Protein AF-A0A969BBN3-F1 (afdb_monomer_lite)

Foldseek 3Di:
DDDPDDDDDPDDDDDDDDPDPDDDFDWPDKDWDQPQLQQGTWIWTAGNVNPDIDTGDDDRDPPPDDAWDQDPVRKIKGWDKDFCSDPLAEAFAPPQTQRHNDIDTQKIWTDPVPPDIWMKGKHFYHFHAPVVVRDTPDTPDMDIDTPDDPPPPPDD

Radius of gyration: 21.96 Å; chains: 1; bounding box: 51×47×58 Å

Structure (mmCIF, N/CA/C/O backbone):
data_AF-A0A969BBN3-F1
#
_entry.id   AF-A0A969BBN3-F1
#
loop_
_atom_site.group_PDB
_atom_site.id
_atom_site.type_symbol
_atom_site.label_atom_id
_atom_site.label_alt_id
_atom_site.label_comp_id
_atom_site.label_asym_id
_atom_site.label_entity_id
_atom_site.label_seq_id
_atom_site.pdbx_PDB_ins_code
_atom_site.Cartn_x
_atom_site.Cartn_y
_atom_site.Cartn_z
_atom_site.occupancy
_atom_site.B_iso_or_equiv
_atom_site.auth_seq_id
_atom_site.auth_comp_id
_atom_site.auth_asym_id
_atom_site.auth_atom_id
_atom_site.pdbx_PDB_model_num
ATOM 1 N N . ASP A 1 1 ? 26.401 17.433 -29.269 1.00 36.25 1 ASP A N 1
ATOM 2 C CA . ASP A 1 1 ? 25.158 17.437 -28.474 1.00 36.25 1 ASP A CA 1
ATOM 3 C C . ASP A 1 1 ? 24.028 16.727 -29.198 1.00 36.25 1 ASP A C 1
ATOM 5 O O . ASP A 1 1 ? 23.471 17.259 -30.146 1.00 36.25 1 ASP A O 1
ATOM 9 N N . GLN A 1 2 ? 23.734 15.488 -28.800 1.00 32.12 2 GLN A N 1
ATOM 10 C CA . GLN A 1 2 ? 22.583 14.722 -29.286 1.00 32.12 2 GLN A CA 1
ATOM 11 C C . GLN A 1 2 ? 21.611 14.584 -28.113 1.00 32.12 2 GLN A C 1
ATOM 13 O O . GLN A 1 2 ? 21.860 13.842 -27.161 1.00 32.12 2 GLN A O 1
ATOM 18 N N . ALA A 1 3 ? 20.544 15.380 -28.143 1.00 32.41 3 ALA A N 1
ATOM 19 C CA . ALA A 1 3 ? 19.496 15.359 -27.137 1.00 32.41 3 ALA A CA 1
ATOM 20 C C . ALA A 1 3 ? 18.697 14.051 -27.254 1.00 32.41 3 ALA A C 1
ATOM 22 O O . ALA A 1 3 ? 17.957 13.835 -28.211 1.00 32.41 3 ALA A O 1
ATOM 23 N N . ASN A 1 4 ? 18.853 13.170 -26.268 1.00 30.45 4 ASN A N 1
ATOM 24 C CA . ASN A 1 4 ? 18.088 11.934 -26.145 1.00 30.45 4 ASN A CA 1
ATOM 25 C C . ASN A 1 4 ? 16.650 12.260 -25.695 1.00 30.45 4 ASN A C 1
ATOM 27 O O . ASN A 1 4 ? 16.380 12.385 -24.497 1.00 30.45 4 ASN A O 1
ATOM 31 N N . SER A 1 5 ? 15.721 12.441 -26.642 1.00 35.25 5 SER A N 1
ATOM 32 C CA . SER A 1 5 ? 14.300 12.600 -26.321 1.00 35.25 5 SER A CA 1
ATOM 33 C C . SER A 1 5 ? 13.687 11.232 -26.013 1.00 35.25 5 SER A C 1
ATOM 35 O O . SER A 1 5 ? 13.368 10.448 -26.907 1.00 35.25 5 SER A O 1
ATOM 37 N N . THR A 1 6 ? 13.498 10.935 -24.732 1.00 32.56 6 THR A N 1
ATOM 38 C CA . THR A 1 6 ? 12.719 9.771 -24.302 1.00 32.56 6 THR A CA 1
ATOM 39 C C . THR A 1 6 ? 11.232 10.099 -24.419 1.00 32.56 6 THR A C 1
ATOM 41 O O . THR A 1 6 ? 10.630 10.692 -23.524 1.00 32.56 6 THR A O 1
ATOM 44 N N . ALA A 1 7 ? 10.622 9.736 -25.548 1.00 34.25 7 ALA A N 1
ATOM 45 C CA . ALA A 1 7 ? 9.173 9.784 -25.700 1.00 34.25 7 ALA A CA 1
ATOM 46 C C . ALA A 1 7 ? 8.541 8.761 -24.741 1.00 34.25 7 ALA A C 1
ATOM 48 O O . ALA A 1 7 ? 8.747 7.552 -24.861 1.00 34.25 7 ALA A O 1
ATOM 49 N N . ARG A 1 8 ? 7.807 9.248 -23.736 1.00 40.03 8 ARG A N 1
ATOM 50 C CA . ARG A 1 8 ? 7.036 8.398 -22.821 1.00 40.03 8 ARG A CA 1
ATOM 51 C C . ARG A 1 8 ? 5.833 7.825 -23.571 1.00 40.03 8 ARG A C 1
ATOM 53 O O . ARG A 1 8 ? 5.146 8.554 -24.277 1.00 40.03 8 ARG A O 1
ATOM 60 N N . CYS A 1 9 ? 5.582 6.529 -23.389 1.00 41.72 9 CYS A N 1
ATOM 61 C CA . CYS A 1 9 ? 4.427 5.820 -23.937 1.00 41.72 9 CYS A CA 1
ATOM 62 C C . CYS A 1 9 ? 3.119 6.538 -23.555 1.00 41.72 9 CYS A C 1
ATOM 64 O O . CYS A 1 9 ? 2.823 6.697 -22.372 1.00 41.72 9 CYS A O 1
ATOM 66 N N . THR A 1 10 ? 2.336 6.958 -24.549 1.00 48.69 10 THR A N 1
ATOM 67 C CA . THR A 1 10 ? 1.048 7.665 -24.400 1.00 48.69 10 THR A CA 1
ATOM 68 C C . THR A 1 10 ? -0.143 6.706 -24.244 1.00 48.69 10 THR A C 1
ATOM 70 O O . THR A 1 10 ? -1.275 7.083 -24.532 1.00 48.69 10 THR A O 1
ATOM 73 N N . GLY A 1 11 ? 0.126 5.463 -23.813 1.00 40.50 11 GLY A N 1
ATOM 74 C CA . GLY A 1 11 ? -0.740 4.281 -23.879 1.00 40.50 11 GLY A CA 1
ATOM 75 C C . GLY A 1 11 ? -2.247 4.545 -23.838 1.00 40.50 11 GLY A C 1
ATOM 76 O O . GLY A 1 11 ? -2.797 4.963 -22.823 1.00 40.50 11 GLY A O 1
ATOM 77 N N . THR A 1 12 ? -2.922 4.235 -24.944 1.00 41.66 12 THR A N 1
ATOM 78 C CA . THR A 1 12 ? -4.382 4.173 -25.023 1.00 41.66 12 THR A CA 1
ATOM 79 C C . THR A 1 12 ? -4.846 2.897 -24.316 1.00 41.66 12 THR A C 1
ATOM 81 O O . THR A 1 12 ? -4.466 1.793 -24.703 1.00 41.66 12 THR A O 1
ATOM 84 N N . ALA A 1 13 ? -5.635 3.034 -23.250 1.00 38.72 13 ALA A N 1
ATOM 85 C CA . ALA A 1 13 ? -6.243 1.898 -22.564 1.00 38.72 13 ALA A CA 1
ATOM 86 C C . ALA A 1 13 ? -7.271 1.219 -23.487 1.00 38.72 13 ALA A C 1
ATOM 88 O O . ALA A 1 13 ? -8.148 1.899 -24.018 1.00 38.72 13 ALA A O 1
ATOM 89 N N . LEU A 1 14 ? -7.195 -0.105 -23.660 1.00 47.97 14 LEU A N 1
ATOM 90 C CA . LEU A 1 14 ? -8.261 -0.874 -24.309 1.00 47.97 14 LEU A CA 1
ATOM 91 C C . LEU A 1 14 ? -9.092 -1.632 -23.275 1.00 47.97 14 LEU A C 1
ATOM 93 O O . LEU A 1 14 ? -8.581 -2.141 -22.277 1.00 47.97 14 LEU A O 1
ATOM 97 N N . GLN A 1 15 ? -10.400 -1.619 -23.524 1.00 40.97 15 GLN A N 1
ATOM 98 C CA . GLN A 1 15 ? -11.456 -2.106 -22.651 1.00 40.97 15 GLN A CA 1
ATOM 99 C C . GLN A 1 15 ? -11.568 -3.633 -22.629 1.00 40.97 15 GLN A C 1
ATOM 101 O O . GLN A 1 15 ? -11.223 -4.290 -23.601 1.00 40.97 15 GLN A O 1
ATOM 106 N N . ASN A 1 16 ? -12.113 -4.106 -21.500 1.00 35.59 16 ASN A N 1
ATOM 107 C CA . ASN A 1 16 ? -12.843 -5.344 -21.213 1.00 35.59 16 ASN A CA 1
ATOM 108 C C . ASN A 1 16 ? -12.407 -6.656 -21.890 1.00 35.59 16 ASN A C 1
ATOM 110 O O . ASN A 1 16 ? -12.292 -6.776 -23.100 1.00 35.59 16 ASN A O 1
ATOM 114 N N . PHE A 1 17 ? -12.265 -7.666 -21.027 1.00 37.53 17 PHE A N 1
ATOM 115 C CA . PHE A 1 17 ? -12.075 -9.087 -21.317 1.00 37.53 17 PHE A CA 1
ATOM 116 C C . PHE A 1 17 ? -12.608 -9.535 -22.689 1.00 37.53 17 PHE A C 1
ATOM 118 O O . PHE A 1 17 ? -13.810 -9.492 -22.939 1.00 37.53 17 PHE A O 1
ATOM 125 N N . VAL A 1 18 ? -11.710 -10.075 -23.511 1.00 35.75 18 VAL A N 1
ATOM 126 C CA . VAL A 1 18 ? -12.042 -11.072 -24.528 1.00 35.75 18 VAL A CA 1
ATOM 127 C C . VAL A 1 18 ? -11.088 -12.232 -24.281 1.00 35.75 18 VAL A C 1
ATOM 129 O O . VAL A 1 18 ? -9.874 -12.078 -24.428 1.00 35.75 18 VAL A O 1
ATOM 132 N N . GLU A 1 19 ? -11.616 -13.377 -23.849 1.00 36.38 19 GLU A N 1
ATOM 133 C CA . GLU A 1 19 ? -10.875 -14.631 -23.950 1.00 36.38 19 GLU A CA 1
ATOM 134 C C . GLU A 1 19 ? -10.687 -14.918 -25.441 1.00 36.38 19 GLU A C 1
ATOM 136 O O . GLU A 1 19 ? -11.591 -15.395 -26.119 1.00 36.38 19 GLU A O 1
ATOM 141 N N . ALA A 1 20 ? -9.524 -14.566 -25.981 1.00 37.31 20 ALA A N 1
ATOM 142 C CA . ALA A 1 20 ? -9.124 -15.030 -27.294 1.00 37.31 20 ALA A CA 1
ATOM 143 C C . ALA A 1 20 ? -8.366 -16.345 -27.094 1.00 37.31 20 ALA A C 1
ATOM 145 O O . ALA A 1 20 ? -7.171 -16.349 -26.796 1.00 37.31 20 ALA A O 1
ATOM 146 N N . SER A 1 21 ? -9.064 -17.473 -27.257 1.00 39.19 21 SER A N 1
ATOM 147 C CA . SER A 1 21 ? -8.400 -18.713 -27.661 1.00 39.19 21 SER A CA 1
ATOM 148 C C . SER A 1 21 ? -7.541 -18.393 -28.884 1.00 39.19 21 SER A C 1
ATOM 150 O O . SER A 1 21 ? -8.033 -17.749 -29.811 1.00 39.19 21 SER A O 1
ATOM 152 N N . ALA A 1 22 ? -6.267 -18.780 -28.850 1.00 41.91 22 ALA A N 1
ATOM 153 C CA . ALA A 1 22 ? -5.236 -18.346 -29.785 1.00 41.91 22 ALA A CA 1
ATOM 154 C C . ALA A 1 22 ? -5.612 -18.589 -31.260 1.00 41.91 22 ALA A C 1
ATOM 156 O O . ALA A 1 22 ? -5.316 -19.634 -31.833 1.00 41.91 22 ALA A O 1
ATOM 157 N N . ALA A 1 23 ? -6.220 -17.589 -31.895 1.00 37.47 23 ALA A N 1
ATOM 158 C CA . ALA A 1 23 ? -6.296 -17.489 -33.341 1.00 37.47 23 ALA A CA 1
ATOM 159 C C . ALA A 1 23 ? -4.987 -16.850 -33.815 1.00 37.47 23 ALA A C 1
ATOM 161 O O . ALA A 1 23 ? -4.792 -15.648 -33.656 1.00 37.47 23 ALA A O 1
ATOM 162 N N . THR A 1 24 ? -4.070 -17.696 -34.294 1.00 42.66 24 THR A N 1
ATOM 163 C CA . THR A 1 24 ? -2.892 -17.403 -35.140 1.00 42.66 24 THR A CA 1
ATOM 164 C C . THR A 1 24 ? -2.534 -15.923 -35.326 1.00 42.66 24 THR A C 1
ATOM 166 O O . THR A 1 24 ? -2.634 -15.364 -36.415 1.00 42.66 24 THR A O 1
ATOM 169 N N . LEU A 1 25 ? -2.037 -15.297 -34.265 1.00 47.75 25 LEU A N 1
ATOM 170 C CA . LEU A 1 25 ? -1.194 -14.113 -34.342 1.00 47.75 25 LEU A CA 1
ATOM 171 C C . LEU A 1 25 ? 0.144 -14.550 -33.763 1.00 47.75 25 LEU A C 1
ATOM 173 O O . LEU A 1 25 ? 0.223 -14.948 -32.605 1.00 47.75 25 LEU A O 1
ATOM 177 N N . ALA A 1 26 ? 1.184 -14.581 -34.591 1.00 52.84 26 ALA A N 1
ATOM 178 C CA . ALA A 1 26 ? 2.518 -14.931 -34.128 1.00 52.84 26 ALA A CA 1
ATOM 179 C C . ALA A 1 26 ? 2.941 -13.902 -33.067 1.00 52.84 26 ALA A C 1
ATOM 181 O O . ALA A 1 26 ? 3.123 -12.731 -33.377 1.00 52.84 26 ALA A O 1
ATOM 182 N N . TYR A 1 27 ? 3.049 -14.304 -31.804 1.00 56.22 27 TYR A N 1
ATOM 183 C CA . TYR A 1 27 ? 3.594 -13.456 -30.746 1.00 56.22 27 TYR A CA 1
ATOM 184 C C . TYR A 1 27 ? 5.078 -13.775 -30.618 1.00 56.22 27 TYR A C 1
ATOM 186 O O . TYR A 1 27 ? 5.449 -14.933 -30.430 1.00 56.22 27 TYR A O 1
ATOM 194 N N . LYS A 1 28 ? 5.941 -12.764 -30.749 1.00 58.22 28 LYS A N 1
ATOM 195 C CA . LYS A 1 28 ? 7.393 -12.988 -30.735 1.00 58.22 28 LYS A CA 1
ATOM 196 C C . LYS A 1 28 ? 7.922 -13.225 -29.319 1.00 58.22 28 LYS A C 1
ATOM 198 O O . LYS A 1 28 ? 8.877 -13.976 -29.146 1.00 58.22 28 LYS A O 1
ATOM 203 N N . MET A 1 29 ? 7.328 -12.585 -28.307 1.00 59.31 29 MET A N 1
ATOM 204 C CA . MET A 1 29 ? 7.700 -12.734 -26.895 1.00 59.31 29 MET A CA 1
ATOM 205 C C . MET A 1 29 ? 6.493 -12.493 -25.984 1.00 59.31 29 MET A C 1
ATOM 207 O O . MET A 1 29 ? 5.756 -11.536 -26.204 1.00 59.31 29 MET A O 1
ATOM 211 N N . ALA A 1 30 ? 6.343 -13.304 -24.933 1.00 71.06 30 ALA A N 1
ATOM 212 C CA . ALA A 1 30 ? 5.420 -13.069 -23.823 1.00 71.06 30 ALA A CA 1
ATOM 213 C C . ALA A 1 30 ? 6.194 -13.097 -22.495 1.00 71.06 30 ALA A C 1
ATOM 215 O O . ALA A 1 30 ? 7.081 -13.934 -22.312 1.00 71.06 30 ALA A O 1
ATOM 216 N N . ARG A 1 31 ? 5.900 -12.169 -21.579 1.00 72.56 31 ARG A N 1
ATOM 217 C CA . ARG A 1 31 ? 6.526 -12.098 -20.248 1.00 72.56 31 ARG A CA 1
ATOM 218 C C . ARG A 1 31 ? 5.473 -11.850 -19.173 1.00 72.56 31 ARG A C 1
ATOM 220 O O . ARG A 1 31 ? 4.541 -11.084 -19.391 1.00 72.56 31 ARG A O 1
ATOM 227 N N . GLY A 1 32 ? 5.662 -12.475 -18.013 1.00 80.00 32 GLY A N 1
ATOM 228 C CA . GLY A 1 32 ? 4.894 -12.201 -16.801 1.00 80.00 32 GLY A CA 1
ATOM 229 C C . GLY A 1 32 ? 5.763 -11.485 -15.771 1.00 80.00 32 GLY A C 1
ATOM 230 O O . GLY A 1 32 ? 6.822 -12.005 -15.421 1.00 80.00 32 GLY A O 1
ATOM 231 N N . MET A 1 33 ? 5.353 -10.305 -15.309 1.00 79.81 33 MET A N 1
ATOM 232 C CA . MET A 1 33 ? 6.007 -9.538 -14.234 1.00 79.81 33 MET A CA 1
ATOM 233 C C . MET A 1 33 ? 4.960 -8.696 -13.506 1.00 79.81 33 MET A C 1
ATOM 235 O O . MET A 1 33 ? 3.956 -8.352 -14.099 1.00 79.81 33 MET A O 1
ATOM 239 N N . ASP A 1 34 ? 5.185 -8.343 -12.245 1.00 81.06 34 ASP A N 1
ATOM 240 C CA . ASP A 1 34 ? 4.310 -7.430 -11.494 1.00 81.06 34 ASP A CA 1
ATOM 241 C C . ASP A 1 34 ? 4.731 -5.973 -11.782 1.00 81.06 34 ASP A C 1
ATOM 243 O O . ASP A 1 34 ? 5.694 -5.465 -11.198 1.00 81.06 34 ASP A O 1
ATOM 247 N N . PHE A 1 35 ? 4.084 -5.317 -12.753 1.00 79.94 35 PHE A N 1
ATOM 248 C CA . PHE A 1 35 ? 4.462 -3.963 -13.188 1.00 79.94 35 PHE A CA 1
ATOM 249 C C . PHE A 1 35 ? 3.824 -2.876 -12.332 1.00 79.94 35 PHE A C 1
ATOM 251 O O . PHE A 1 35 ? 4.348 -1.760 -12.264 1.00 79.94 35 PHE A O 1
ATOM 258 N N . ASN A 1 36 ? 2.689 -3.173 -11.704 1.00 79.81 36 ASN A N 1
ATOM 259 C CA . ASN A 1 36 ? 1.961 -2.233 -10.862 1.00 79.81 36 ASN A CA 1
ATOM 260 C C . ASN A 1 36 ? 2.228 -2.447 -9.358 1.00 79.81 36 ASN A C 1
ATOM 262 O O . ASN A 1 36 ? 1.676 -1.703 -8.548 1.00 79.81 36 ASN A O 1
ATOM 266 N N . ALA A 1 37 ? 3.103 -3.383 -8.985 1.00 79.50 37 ALA A N 1
ATOM 267 C CA . ALA A 1 37 ? 3.449 -3.759 -7.614 1.00 79.50 37 ALA A CA 1
ATOM 268 C C . ALA A 1 37 ? 2.230 -4.177 -6.763 1.00 79.50 37 ALA A C 1
ATOM 270 O O . ALA A 1 37 ? 2.160 -3.864 -5.567 1.00 79.50 37 ALA A O 1
ATOM 271 N N . ASP A 1 38 ? 1.247 -4.835 -7.380 1.00 80.56 38 ASP A N 1
ATOM 272 C CA . ASP A 1 38 ? 0.017 -5.301 -6.737 1.00 80.56 38 ASP A CA 1
ATOM 273 C C . ASP A 1 38 ? 0.078 -6.773 -6.285 1.00 80.56 38 ASP A C 1
ATOM 275 O O . ASP A 1 38 ? -0.911 -7.309 -5.765 1.00 80.56 38 ASP A O 1
ATOM 279 N N . GLY A 1 39 ? 1.257 -7.392 -6.384 1.00 82.31 39 GLY A N 1
ATOM 280 C CA . GLY A 1 39 ? 1.517 -8.755 -5.932 1.00 82.31 39 GLY A CA 1
ATOM 281 C C . GLY A 1 39 ? 0.935 -9.839 -6.812 1.00 82.31 39 GLY A C 1
ATOM 282 O O . GLY A 1 39 ? 1.037 -11.012 -6.454 1.00 82.31 39 GLY A O 1
ATOM 283 N N . GLU A 1 40 ? 0.357 -9.472 -7.948 1.00 83.25 40 GLU A N 1
ATOM 284 C CA . GLU A 1 40 ? -0.114 -10.397 -8.954 1.00 83.25 40 GLU A CA 1
ATOM 285 C C . GLU A 1 40 ? 0.697 -10.193 -10.248 1.00 83.25 40 GLU A C 1
ATOM 287 O O . GLU A 1 40 ? 1.066 -9.074 -10.596 1.00 83.25 40 GLU A O 1
ATOM 292 N N . PRO A 1 41 ? 1.041 -11.270 -10.974 1.00 82.44 41 PRO A N 1
ATOM 293 C CA . PRO A 1 41 ? 1.765 -11.130 -12.227 1.00 82.44 41 PRO A CA 1
ATOM 294 C C . PRO A 1 41 ? 0.865 -10.497 -13.294 1.00 82.44 41 PRO A C 1
ATOM 296 O O . PRO A 1 41 ? -0.220 -11.005 -13.595 1.00 82.44 41 PRO A O 1
ATOM 299 N N . ASP A 1 42 ? 1.361 -9.427 -13.903 1.00 84.44 42 ASP A N 1
ATOM 300 C CA . ASP A 1 42 ? 0.812 -8.805 -15.099 1.00 84.44 42 ASP A CA 1
ATOM 301 C C . ASP A 1 42 ? 1.443 -9.424 -16.355 1.00 84.44 42 ASP A C 1
ATOM 303 O O . ASP A 1 42 ? 2.551 -9.968 -16.329 1.00 84.44 42 ASP A O 1
ATOM 307 N N . GLY A 1 43 ? 0.741 -9.326 -17.483 1.00 82.00 43 GLY A N 1
ATOM 308 C CA . GLY A 1 43 ? 1.183 -9.889 -18.757 1.00 82.00 43 GLY A CA 1
ATOM 309 C C . GLY A 1 43 ? 1.691 -8.828 -19.724 1.00 82.00 43 GLY A C 1
ATOM 310 O O . GLY A 1 43 ? 1.079 -7.772 -19.880 1.00 82.00 43 GLY A O 1
ATOM 311 N N . THR A 1 44 ? 2.766 -9.131 -20.448 1.00 81.62 44 THR A N 1
ATOM 312 C CA . THR A 1 44 ? 3.147 -8.389 -21.655 1.00 81.62 44 THR A CA 1
ATOM 313 C C . THR A 1 44 ? 3.380 -9.326 -22.811 1.00 81.62 44 THR A C 1
ATOM 315 O O . THR A 1 44 ? 3.802 -10.470 -22.632 1.00 81.62 44 THR A O 1
ATOM 318 N N . TYR A 1 45 ? 3.138 -8.819 -24.011 1.00 78.56 45 TYR A N 1
ATOM 319 C CA . TYR A 1 45 ? 3.576 -9.490 -25.219 1.00 78.56 45 TYR A CA 1
ATOM 320 C C . TYR A 1 45 ? 3.918 -8.493 -26.316 1.00 78.56 45 TYR A C 1
ATOM 322 O O . TYR A 1 45 ? 3.512 -7.326 -26.276 1.00 78.56 45 TYR A O 1
ATOM 330 N N . THR A 1 46 ? 4.649 -8.974 -27.315 1.00 77.75 46 THR A N 1
ATOM 331 C CA . THR A 1 46 ? 4.903 -8.242 -28.553 1.00 77.75 46 THR A CA 1
ATOM 332 C C . THR A 1 46 ? 4.168 -8.852 -29.737 1.00 77.75 46 THR A C 1
ATOM 334 O O . THR A 1 46 ? 3.882 -10.050 -29.760 1.00 77.75 46 THR A O 1
ATOM 337 N N . ASP A 1 47 ? 3.842 -8.018 -30.724 1.00 73.62 47 ASP A N 1
ATOM 338 C CA . ASP A 1 47 ? 3.392 -8.503 -32.032 1.00 73.62 47 ASP A CA 1
ATOM 339 C C . ASP A 1 47 ? 4.466 -9.359 -32.739 1.00 73.62 47 ASP A C 1
ATOM 341 O O . ASP A 1 47 ? 5.604 -9.487 -32.278 1.00 73.62 47 ASP A O 1
ATOM 345 N N . ALA A 1 48 ? 4.104 -9.954 -33.878 1.00 71.88 48 ALA A N 1
ATOM 346 C CA . ALA A 1 48 ? 4.990 -10.820 -34.661 1.00 71.88 48 ALA A CA 1
ATOM 347 C C . ALA A 1 48 ? 6.293 -10.123 -35.075 1.00 71.88 48 ALA A C 1
ATOM 349 O O . ALA A 1 48 ? 7.360 -10.739 -35.107 1.00 71.88 48 ALA A O 1
ATOM 350 N N . ALA A 1 49 ? 6.209 -8.823 -35.365 1.00 74.56 49 ALA A N 1
ATOM 351 C CA . ALA A 1 49 ? 7.349 -8.007 -35.754 1.00 74.56 49 ALA A CA 1
ATOM 352 C C . ALA A 1 49 ? 8.266 -7.675 -34.560 1.00 74.56 49 ALA A C 1
ATOM 354 O O . ALA A 1 49 ? 9.452 -7.398 -34.742 1.00 74.56 49 ALA A O 1
ATOM 355 N N . GLY A 1 50 ? 7.757 -7.753 -33.327 1.00 66.88 50 GLY A N 1
ATOM 356 C CA . GLY A 1 50 ? 8.465 -7.337 -32.120 1.00 66.88 50 GLY A CA 1
ATOM 357 C C . GLY A 1 50 ? 8.499 -5.820 -31.926 1.00 66.88 50 GLY A C 1
ATOM 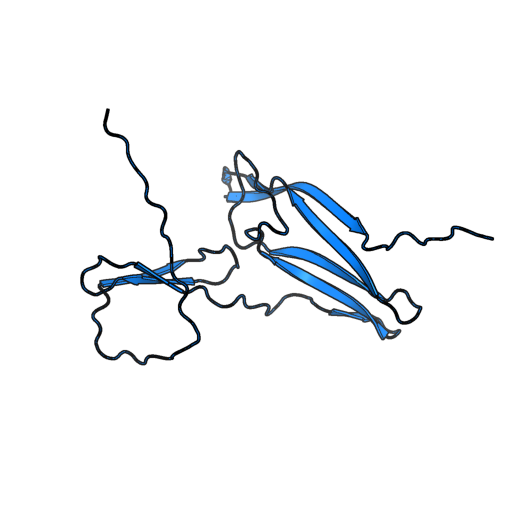358 O O . GLY A 1 50 ? 9.322 -5.340 -31.150 1.00 66.88 50 GLY A O 1
ATOM 359 N N . LEU A 1 51 ? 7.658 -5.073 -32.647 1.00 72.50 51 LEU A N 1
ATOM 360 C CA . LEU A 1 51 ? 7.694 -3.609 -32.700 1.00 72.50 51 LEU A CA 1
ATOM 361 C C . LEU A 1 51 ? 6.694 -2.973 -31.731 1.00 72.50 51 LEU A C 1
ATOM 363 O O . LEU A 1 51 ? 6.971 -1.913 -31.172 1.00 72.50 51 LEU A O 1
ATOM 367 N N . THR A 1 52 ? 5.564 -3.638 -31.480 1.00 73.69 52 THR A N 1
ATOM 368 C CA . THR A 1 52 ? 4.535 -3.141 -30.559 1.00 73.69 52 THR A CA 1
ATOM 369 C C . THR A 1 52 ? 4.527 -3.945 -29.271 1.00 73.69 52 THR A C 1
ATOM 371 O O . THR A 1 52 ? 4.238 -5.141 -29.294 1.00 73.69 52 THR A O 1
ATOM 374 N N . TRP A 1 53 ? 4.769 -3.283 -28.138 1.00 72.75 53 TRP A N 1
ATOM 375 C CA . TRP A 1 53 ? 4.562 -3.862 -26.810 1.00 72.75 53 TRP A CA 1
ATOM 376 C C . TRP A 1 53 ? 3.131 -3.622 -26.342 1.00 72.75 53 TRP A C 1
ATOM 378 O O . TRP A 1 53 ? 2.650 -2.489 -26.353 1.00 72.75 53 TRP A O 1
ATOM 388 N N . ARG A 1 54 ? 2.466 -4.681 -25.884 1.00 76.81 54 ARG A N 1
ATOM 389 C CA . ARG A 1 54 ? 1.160 -4.605 -25.227 1.00 76.81 54 ARG A CA 1
ATOM 390 C C . ARG A 1 54 ? 1.282 -5.081 -23.784 1.00 76.81 54 ARG A C 1
ATOM 392 O O . ARG A 1 54 ? 2.019 -6.025 -23.505 1.00 76.81 54 ARG A O 1
ATOM 399 N N . TYR A 1 55 ? 0.561 -4.412 -22.887 1.00 73.44 55 TYR A N 1
ATOM 400 C CA . TYR A 1 55 ? 0.571 -4.657 -21.444 1.00 73.44 55 TYR A CA 1
ATOM 401 C C . TYR A 1 55 ? -0.843 -4.955 -20.957 1.00 73.44 55 TYR A C 1
ATOM 403 O O . TYR A 1 55 ? -1.803 -4.333 -21.412 1.00 73.44 55 TYR A O 1
ATOM 411 N N . TYR A 1 56 ? -0.948 -5.874 -20.004 1.00 75.25 56 TYR A N 1
ATOM 412 C CA . TYR A 1 56 ? -2.194 -6.311 -19.395 1.00 75.25 56 TYR A CA 1
ATOM 413 C C . TYR A 1 56 ? -2.020 -6.326 -17.891 1.00 75.25 56 TYR A C 1
ATOM 415 O O . TYR A 1 56 ? -1.372 -7.221 -17.350 1.00 75.25 56 TYR A O 1
ATOM 423 N N . PHE A 1 57 ? -2.624 -5.341 -17.229 1.00 77.69 57 PHE A N 1
ATOM 424 C CA . PHE A 1 57 ? -2.703 -5.351 -15.780 1.00 77.69 57 PHE A CA 1
ATOM 425 C C . PHE A 1 57 ? -3.746 -6.364 -15.344 1.00 77.69 57 PHE A C 1
ATOM 427 O O . PHE A 1 57 ? -4.916 -6.277 -15.742 1.00 77.69 57 PHE A O 1
ATOM 434 N N . LYS A 1 58 ? -3.342 -7.317 -14.511 1.00 76.38 58 LYS A N 1
ATOM 435 C CA . LYS A 1 58 ? -4.317 -8.181 -13.864 1.00 76.38 58 LYS A CA 1
ATOM 436 C C . LYS A 1 58 ? -5.156 -7.315 -12.929 1.00 76.38 58 LYS A C 1
ATOM 438 O O . LYS A 1 58 ? -4.669 -6.405 -12.263 1.00 76.38 58 LYS A 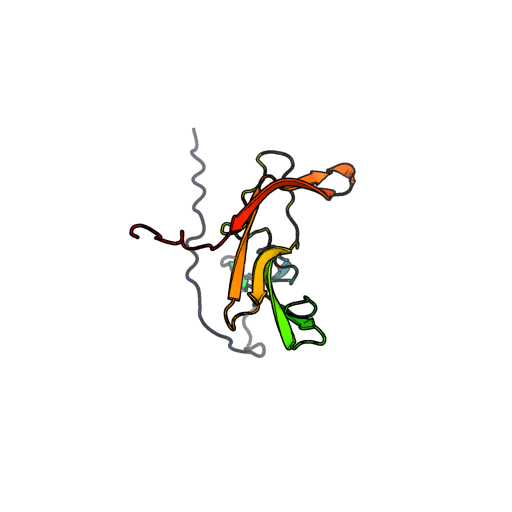O 1
ATOM 443 N N . LYS A 1 59 ? -6.466 -7.564 -12.884 1.00 72.56 59 LYS A N 1
ATOM 444 C CA . LYS A 1 59 ? -7.320 -6.870 -11.919 1.00 72.56 59 LYS A CA 1
ATOM 445 C C . LYS A 1 59 ? -6.871 -7.273 -10.517 1.00 72.56 59 LYS A C 1
ATOM 447 O O . LYS A 1 59 ? -6.951 -8.459 -10.191 1.00 72.56 59 LYS A O 1
ATOM 452 N N . ALA A 1 60 ? -6.483 -6.281 -9.714 1.00 68.50 60 ALA A N 1
ATOM 453 C CA . ALA A 1 60 ? -6.053 -6.469 -8.336 1.00 68.50 60 ALA A CA 1
ATOM 454 C C . ALA A 1 60 ? -6.981 -7.444 -7.604 1.00 68.50 60 ALA A C 1
ATOM 456 O O . ALA A 1 60 ? -8.176 -7.191 -7.383 1.00 68.50 60 ALA A O 1
ATOM 457 N N . ASN A 1 61 ? -6.418 -8.595 -7.261 1.00 66.62 61 ASN A N 1
ATOM 458 C CA . ASN A 1 61 ? -7.133 -9.658 -6.602 1.00 66.62 61 ASN A CA 1
ATOM 459 C C . ASN A 1 61 ? -7.003 -9.464 -5.093 1.00 66.62 61 ASN A C 1
ATOM 461 O O . ASN A 1 61 ? -5.945 -9.590 -4.488 1.00 66.62 61 ASN A O 1
ATOM 465 N N . ASN A 1 62 ? -8.124 -9.138 -4.471 1.00 67.00 62 ASN A N 1
ATOM 466 C CA . ASN A 1 62 ? -8.184 -8.837 -3.050 1.00 67.00 62 ASN A CA 1
ATOM 467 C C . ASN A 1 62 ? -8.398 -10.072 -2.160 1.00 67.00 62 ASN A C 1
ATOM 469 O O . ASN A 1 62 ? -8.732 -9.913 -0.981 1.00 67.00 62 ASN A O 1
ATOM 473 N N . ARG A 1 63 ? -8.252 -11.281 -2.720 1.00 66.62 63 ARG A N 1
ATOM 474 C CA . ARG A 1 63 ? -8.366 -12.548 -1.988 1.00 66.62 63 ARG A CA 1
ATOM 475 C C . ARG A 1 63 ? -7.304 -12.600 -0.877 1.00 66.62 63 ARG A C 1
ATOM 477 O O . ARG A 1 63 ? -6.210 -12.067 -1.025 1.00 66.62 63 ARG A O 1
ATOM 484 N N . ASN A 1 64 ? -7.659 -13.209 0.254 1.00 82.06 64 ASN A N 1
ATOM 485 C CA . ASN A 1 64 ? -6.782 -13.438 1.415 1.00 82.06 64 ASN A CA 1
ATOM 486 C C . ASN A 1 64 ? -6.343 -12.187 2.209 1.00 82.06 64 ASN A C 1
ATOM 488 O O . ASN A 1 64 ? -5.312 -12.204 2.875 1.00 82.06 64 ASN A O 1
ATOM 492 N N . ARG A 1 65 ? -7.130 -11.101 2.189 1.00 87.56 65 ARG A N 1
ATOM 493 C CA . ARG A 1 65 ? -6.929 -9.923 3.059 1.00 87.56 65 ARG A CA 1
ATOM 494 C C . ARG A 1 65 ? -8.099 -9.769 4.020 1.00 87.56 65 ARG A C 1
ATOM 496 O O . ARG A 1 65 ? -9.250 -9.806 3.586 1.00 87.56 65 ARG A O 1
ATOM 503 N N . LEU A 1 66 ? -7.814 -9.529 5.299 1.00 93.12 66 LEU A N 1
ATOM 504 C CA . LEU A 1 66 ? -8.843 -9.269 6.305 1.00 93.12 66 LEU A CA 1
ATOM 505 C C . LEU A 1 66 ? -9.545 -7.938 6.016 1.00 93.12 66 LEU A C 1
ATOM 507 O O . LEU A 1 66 ? -8.952 -6.881 6.166 1.00 93.12 66 LEU A O 1
ATOM 511 N N . ARG A 1 67 ? -10.810 -7.978 5.601 1.00 93.25 67 ARG A N 1
ATOM 512 C CA . ARG A 1 67 ? -11.561 -6.772 5.196 1.00 93.25 67 ARG A CA 1
ATOM 513 C C . ARG A 1 67 ? -12.622 -6.340 6.180 1.00 93.25 67 ARG A C 1
ATOM 515 O O . ARG A 1 67 ? -13.038 -5.186 6.151 1.00 93.25 67 ARG A O 1
ATOM 522 N N . LYS A 1 68 ? -13.090 -7.271 6.998 1.00 93.44 68 LYS A N 1
ATOM 523 C CA . LYS A 1 68 ? -14.181 -7.051 7.926 1.00 93.44 68 LYS A CA 1
ATOM 524 C C . LYS A 1 68 ? -13.939 -7.880 9.170 1.00 93.44 68 LYS A C 1
ATOM 526 O O . LYS A 1 68 ? -13.662 -9.070 9.075 1.00 93.44 68 LYS A O 1
ATOM 531 N N . ILE A 1 69 ? -14.075 -7.229 10.310 1.00 94.06 69 ILE A N 1
ATOM 532 C CA . ILE A 1 69 ? -14.163 -7.855 11.619 1.00 94.06 69 ILE A CA 1
ATOM 533 C C . ILE A 1 69 ? -15.554 -7.520 12.146 1.00 94.06 69 ILE A C 1
ATOM 535 O O . ILE A 1 69 ? -16.030 -6.393 11.982 1.00 94.06 69 ILE A O 1
ATOM 539 N N . THR A 1 70 ? -16.228 -8.503 12.727 1.00 93.19 70 THR A N 1
ATOM 540 C CA . THR A 1 70 ? -17.477 -8.304 13.461 1.00 93.19 70 THR A CA 1
ATOM 541 C C . THR A 1 70 ? -17.292 -8.917 14.834 1.00 93.19 70 THR A C 1
ATOM 543 O O . THR A 1 70 ? -16.875 -10.069 14.929 1.00 93.19 70 THR A O 1
ATOM 546 N N . ASP A 1 71 ? -17.498 -8.115 15.873 1.00 91.31 71 ASP A N 1
ATOM 547 C CA . ASP A 1 71 ? -17.386 -8.580 17.252 1.00 91.31 71 ASP A CA 1
ATOM 548 C C . ASP A 1 71 ? -18.675 -9.282 17.714 1.00 91.31 71 ASP A C 1
ATOM 550 O O . ASP A 1 71 ? -19.670 -9.348 16.987 1.00 91.31 71 ASP A O 1
ATOM 554 N N . GLY A 1 72 ? -18.665 -9.807 18.942 1.00 92.44 72 GLY A N 1
ATOM 555 C CA . GLY A 1 72 ? -19.823 -10.485 19.534 1.00 92.44 72 GLY A CA 1
ATOM 556 C C . GLY A 1 72 ? -21.032 -9.579 19.804 1.00 92.44 72 GLY A C 1
ATOM 557 O O . GLY A 1 72 ? -22.088 -10.087 20.161 1.00 92.44 72 GLY A O 1
ATOM 558 N N . LEU A 1 73 ? -20.895 -8.259 19.630 1.00 90.19 73 LEU A N 1
ATOM 559 C CA . LEU A 1 73 ? -21.959 -7.266 19.805 1.00 90.19 73 LEU A CA 1
ATOM 560 C C . LEU A 1 73 ? -22.475 -6.724 18.459 1.00 90.19 73 LEU A C 1
ATOM 562 O O . LEU A 1 73 ? -23.325 -5.838 18.432 1.00 90.19 73 LEU A O 1
ATOM 566 N N . GLY A 1 74 ? -21.971 -7.242 17.334 1.00 87.69 74 GLY A N 1
ATOM 567 C CA . GLY A 1 74 ? -22.372 -6.830 15.991 1.00 87.69 74 GLY A CA 1
ATOM 568 C C . GLY A 1 74 ? -21.689 -5.559 15.477 1.00 87.69 74 GLY A C 1
ATOM 569 O O . GLY A 1 74 ? -21.992 -5.120 14.362 1.00 87.69 74 GLY A O 1
ATOM 570 N N . ASN A 1 75 ? -20.738 -4.977 16.218 1.00 89.19 75 ASN A N 1
ATOM 571 C CA . ASN A 1 75 ? -19.970 -3.836 15.723 1.00 89.19 75 ASN A CA 1
ATOM 572 C C . ASN A 1 75 ? -19.042 -4.276 14.595 1.00 89.19 75 ASN A C 1
ATOM 574 O O . ASN A 1 75 ? -18.396 -5.323 14.660 1.00 89.19 75 ASN A O 1
ATOM 578 N N . GLN A 1 76 ? -18.935 -3.440 13.563 1.00 91.12 76 GLN A N 1
ATOM 579 C CA . GLN A 1 76 ? -18.120 -3.737 12.392 1.00 91.12 76 GLN A CA 1
ATOM 580 C C . GLN A 1 76 ? -16.877 -2.853 12.339 1.00 91.12 76 GLN A C 1
ATOM 582 O O . GLN A 1 76 ? -16.954 -1.635 12.506 1.00 91.12 76 GLN A O 1
ATOM 587 N N . THR A 1 77 ? -15.739 -3.480 12.046 1.00 93.31 77 THR A N 1
ATOM 588 C CA . THR A 1 77 ? -14.518 -2.806 11.596 1.00 93.31 77 THR A CA 1
ATOM 589 C C . THR A 1 77 ? -14.246 -3.223 10.157 1.00 93.31 77 THR A C 1
ATOM 591 O O . THR A 1 77 ? -14.065 -4.409 9.890 1.00 93.31 77 THR A O 1
ATOM 594 N N . LEU A 1 78 ? -14.222 -2.271 9.228 1.00 93.62 78 LEU A N 1
ATOM 595 C CA . LEU A 1 78 ? -13.921 -2.487 7.817 1.00 93.62 78 LEU A CA 1
ATOM 596 C C . LEU A 1 78 ? -12.531 -1.942 7.491 1.00 93.62 78 LEU A C 1
ATOM 598 O O . LEU A 1 78 ? -12.190 -0.830 7.886 1.00 93.62 78 LEU A O 1
ATOM 602 N N . ILE A 1 79 ? -11.736 -2.707 6.747 1.00 94.50 79 ILE A N 1
ATOM 603 C CA . ILE A 1 79 ? -10.349 -2.366 6.417 1.00 94.50 79 ILE A CA 1
ATOM 604 C C . ILE A 1 79 ? -10.177 -2.359 4.898 1.00 94.50 79 ILE A C 1
ATOM 606 O O . ILE A 1 79 ? -10.446 -3.351 4.214 1.00 94.50 79 ILE A O 1
ATOM 610 N N . THR A 1 80 ? -9.689 -1.238 4.369 1.00 93.94 80 THR A N 1
ATOM 611 C CA . THR A 1 80 ? -9.406 -1.058 2.942 1.00 93.94 80 THR A CA 1
ATOM 612 C C . THR A 1 80 ? -7.905 -0.982 2.718 1.00 93.94 80 THR A C 1
ATOM 614 O O . THR A 1 80 ? -7.227 -0.139 3.307 1.00 93.94 80 THR A O 1
ATOM 617 N N . TYR A 1 81 ? -7.389 -1.792 1.797 1.00 92.88 81 TYR A N 1
ATOM 618 C CA . TYR A 1 81 ? -5.974 -1.817 1.421 1.00 92.88 81 TYR A CA 1
ATOM 619 C C . TYR A 1 81 ? -5.752 -1.250 0.023 1.00 92.88 81 TYR A C 1
ATOM 621 O O . TYR A 1 81 ? -6.618 -1.375 -0.844 1.00 92.88 81 TYR A O 1
ATOM 629 N N . LYS A 1 82 ? -4.557 -0.702 -0.202 1.00 91.12 82 LYS A N 1
ATOM 630 C CA . LYS A 1 82 ? -4.048 -0.315 -1.523 1.00 91.12 82 LYS A CA 1
ATOM 631 C C . LYS A 1 82 ? -2.589 -0.763 -1.675 1.00 91.12 82 LYS A C 1
ATOM 633 O O . LYS A 1 82 ? -1.888 -0.819 -0.659 1.00 91.12 82 LYS A O 1
ATOM 638 N N . PRO A 1 83 ? -2.128 -1.082 -2.896 1.00 90.44 83 PRO A N 1
ATOM 639 C CA . PRO A 1 83 ? -0.719 -1.375 -3.129 1.00 90.44 83 PRO A CA 1
ATOM 640 C C . PRO A 1 83 ? 0.132 -0.132 -2.843 1.00 90.44 83 PRO A C 1
ATOM 642 O O . PRO A 1 83 ? -0.327 1.001 -3.008 1.00 90.44 83 PRO A O 1
ATOM 645 N N . ILE A 1 84 ? 1.376 -0.334 -2.410 1.00 90.31 84 ILE A N 1
ATOM 646 C CA . ILE A 1 84 ? 2.319 0.742 -2.078 1.00 90.31 84 ILE A CA 1
ATOM 647 C C . ILE A 1 84 ? 2.675 1.599 -3.300 1.00 90.31 84 ILE A C 1
ATOM 649 O O . ILE A 1 84 ? 3.054 2.752 -3.154 1.00 90.31 84 ILE A O 1
ATOM 653 N N . SER A 1 85 ? 2.506 1.076 -4.512 1.00 88.88 85 SER A N 1
ATOM 654 C CA . SER A 1 85 ? 2.638 1.831 -5.762 1.00 88.88 85 SER A CA 1
ATOM 655 C C . SER A 1 85 ? 1.558 2.897 -5.962 1.00 88.88 85 SER A C 1
ATOM 657 O O . SER A 1 85 ? 1.736 3.802 -6.779 1.00 88.88 85 SER A O 1
ATOM 659 N N . ALA A 1 86 ? 0.433 2.828 -5.240 1.00 90.44 86 ALA A N 1
ATOM 660 C CA . ALA A 1 86 ? -0.648 3.786 -5.397 1.00 90.44 86 ALA A CA 1
ATOM 661 C C . ALA A 1 86 ? -0.272 5.147 -4.785 1.00 90.44 86 ALA A C 1
ATOM 663 O O . ALA A 1 86 ? -0.260 5.325 -3.565 1.00 90.44 86 ALA A O 1
ATOM 664 N N . ALA A 1 87 ? -0.094 6.156 -5.643 1.00 91.81 87 ALA A N 1
ATOM 665 C CA . ALA A 1 87 ? 0.262 7.521 -5.237 1.00 91.81 87 ALA A CA 1
ATOM 666 C C . ALA A 1 87 ? -0.731 8.157 -4.241 1.00 91.81 87 ALA A C 1
ATOM 668 O O . ALA A 1 87 ? -0.365 9.032 -3.465 1.00 91.81 87 ALA A O 1
ATOM 669 N N . THR A 1 88 ? -1.987 7.687 -4.215 1.00 91.94 88 THR A N 1
ATOM 670 C CA . THR A 1 88 ? -3.004 8.151 -3.250 1.00 91.94 88 THR A CA 1
ATOM 671 C C . THR A 1 88 ? -2.718 7.766 -1.795 1.00 91.94 88 THR A C 1
ATOM 673 O O . THR A 1 88 ? -3.348 8.322 -0.902 1.00 91.94 88 THR A O 1
ATOM 676 N N . VAL A 1 89 ? -1.824 6.802 -1.543 1.00 92.75 89 VAL A N 1
ATOM 677 C CA . VAL A 1 89 ? -1.497 6.331 -0.183 1.00 92.75 89 VAL A CA 1
ATOM 678 C C . VAL A 1 89 ? -0.018 6.404 0.141 1.00 92.75 89 VAL A C 1
ATOM 680 O O . VAL A 1 89 ? 0.322 6.373 1.319 1.00 92.75 89 VAL A O 1
ATOM 683 N N . HIS A 1 90 ? 0.864 6.490 -0.855 1.00 93.62 90 HIS A N 1
ATOM 684 C CA . HIS A 1 90 ? 2.302 6.445 -0.628 1.00 93.62 90 HIS A CA 1
ATOM 685 C C . HIS A 1 90 ? 3.066 7.482 -1.440 1.00 93.62 90 HIS A C 1
ATOM 687 O O . HIS A 1 90 ? 2.881 7.621 -2.647 1.00 93.62 90 HIS A O 1
ATOM 693 N N . THR A 1 91 ? 3.988 8.164 -0.764 1.00 95.69 91 THR A N 1
ATOM 694 C CA . THR A 1 91 ? 5.051 8.948 -1.398 1.00 95.69 91 THR A CA 1
ATOM 695 C C . THR A 1 91 ? 6.384 8.195 -1.266 1.00 95.69 91 THR A C 1
ATOM 697 O O . THR A 1 91 ? 6.856 7.995 -0.140 1.00 95.69 91 THR A O 1
ATOM 700 N N . PRO A 1 92 ? 7.025 7.773 -2.373 1.00 92.50 92 PRO A N 1
ATOM 701 C CA . PRO A 1 92 ? 8.282 7.024 -2.333 1.00 92.50 92 PRO A CA 1
ATOM 702 C C . PRO A 1 92 ? 9.447 7.765 -1.668 1.00 92.50 92 PRO A C 1
ATOM 704 O O . PRO A 1 92 ? 9.497 8.992 -1.645 1.00 92.50 92 PRO A O 1
ATOM 707 N N . ALA A 1 93 ? 10.418 7.006 -1.150 1.00 92.94 93 ALA A N 1
ATOM 708 C CA . ALA A 1 93 ? 11.708 7.570 -0.754 1.00 92.94 93 ALA A CA 1
ATOM 709 C C . ALA A 1 93 ? 12.500 8.029 -1.991 1.00 92.94 93 ALA A C 1
ATOM 711 O O . ALA A 1 93 ? 12.335 7.484 -3.084 1.00 92.94 93 ALA A O 1
ATOM 712 N N . THR A 1 94 ? 13.397 8.998 -1.809 1.00 93.31 94 THR A N 1
ATOM 713 C CA . THR A 1 94 ? 14.296 9.478 -2.869 1.00 93.31 94 THR A CA 1
ATOM 714 C C . THR A 1 94 ? 15.445 8.502 -3.116 1.00 93.31 94 THR A C 1
ATOM 716 O O . THR A 1 94 ? 15.734 8.149 -4.257 1.00 93.31 94 THR A O 1
ATOM 719 N N . THR A 1 95 ? 16.071 8.011 -2.046 1.00 91.75 95 THR A N 1
ATOM 720 C CA . THR A 1 95 ? 17.158 7.029 -2.087 1.00 91.75 95 THR A CA 1
ATOM 721 C C . THR A 1 95 ? 16.719 5.717 -1.455 1.00 91.75 95 THR A C 1
ATOM 723 O O . THR A 1 95 ? 15.827 5.686 -0.610 1.00 91.75 95 THR A O 1
ATOM 726 N N . ASN A 1 96 ? 17.329 4.609 -1.895 1.00 90.94 96 ASN A N 1
ATOM 727 C CA . ASN A 1 96 ? 17.031 3.265 -1.389 1.00 90.94 96 ASN A CA 1
ATOM 728 C C . ASN A 1 96 ? 15.519 2.975 -1.327 1.00 90.94 96 ASN A C 1
ATOM 730 O O . ASN A 1 96 ? 15.056 2.361 -0.375 1.00 90.94 96 ASN A O 1
ATOM 734 N N . LYS A 1 97 ? 14.734 3.424 -2.314 1.00 92.25 97 LYS A N 1
ATOM 735 C CA . LYS A 1 97 ? 13.283 3.201 -2.308 1.00 92.25 97 LYS A CA 1
ATOM 736 C C . LYS A 1 97 ? 12.955 1.710 -2.295 1.00 92.25 97 LYS A C 1
ATOM 738 O O . LYS A 1 97 ? 13.571 0.934 -3.028 1.00 92.25 97 LYS A O 1
ATOM 743 N N . PHE A 1 98 ? 11.986 1.328 -1.472 1.00 91.31 98 PHE A N 1
ATOM 744 C CA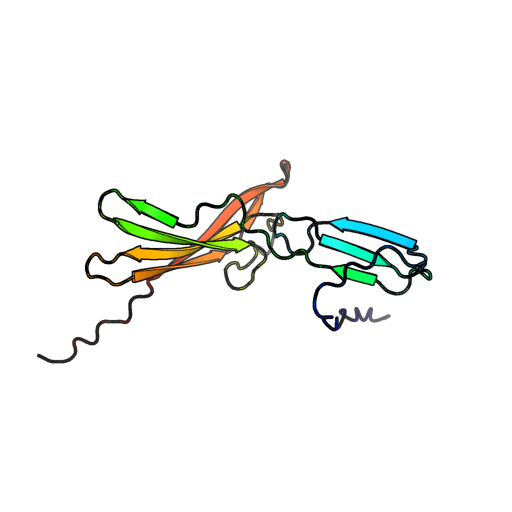 . PHE A 1 98 ? 11.380 0.007 -1.548 1.00 91.31 98 PHE A CA 1
ATOM 745 C C . PHE A 1 98 ? 10.428 -0.054 -2.744 1.00 91.31 98 PHE A C 1
ATOM 747 O O . PHE A 1 98 ? 9.589 0.828 -2.922 1.00 91.31 98 PHE A O 1
ATOM 754 N N . VAL A 1 99 ? 10.589 -1.090 -3.564 1.00 86.88 99 VAL A N 1
ATOM 755 C CA . VAL A 1 99 ? 9.689 -1.443 -4.663 1.00 86.88 99 VAL A CA 1
ATOM 756 C C . VAL A 1 99 ? 9.394 -2.922 -4.495 1.00 86.88 99 VAL A C 1
ATOM 758 O O . VAL A 1 99 ? 10.322 -3.723 -4.416 1.00 86.88 99 VAL A O 1
ATOM 761 N N . GLY A 1 100 ? 8.120 -3.268 -4.390 1.00 85.69 100 GLY A N 1
ATOM 762 C CA . GLY A 1 100 ? 7.697 -4.642 -4.194 1.00 85.69 100 GLY A CA 1
ATOM 763 C C . GLY A 1 100 ? 6.203 -4.738 -3.900 1.00 85.69 100 GLY A C 1
ATOM 764 O O . GLY A 1 100 ? 5.563 -3.705 -3.675 1.00 85.69 100 GLY A O 1
ATOM 765 N N . PRO A 1 101 ? 5.669 -5.967 -3.865 1.00 87.44 101 PRO A N 1
ATOM 766 C CA . PRO A 1 101 ? 4.241 -6.256 -3.773 1.00 87.44 101 PRO A CA 1
ATOM 767 C C . PRO A 1 101 ? 3.702 -6.085 -2.347 1.00 87.44 101 PRO A C 1
ATOM 769 O O . PRO A 1 101 ? 3.212 -7.018 -1.712 1.00 87.44 101 PRO A O 1
ATOM 772 N N . LEU A 1 102 ? 3.831 -4.879 -1.798 1.00 89.44 102 LEU A N 1
ATOM 773 C CA . LEU A 1 102 ? 3.358 -4.554 -0.460 1.00 89.44 102 LEU A CA 1
ATOM 774 C C . LEU A 1 102 ? 2.063 -3.769 -0.547 1.00 89.44 102 LEU A C 1
ATOM 776 O O . LEU A 1 102 ? 1.974 -2.767 -1.247 1.00 89.44 102 LEU A O 1
ATOM 780 N N . TYR A 1 103 ? 1.078 -4.174 0.240 1.00 92.00 103 TYR A N 1
ATOM 781 C CA . TYR A 1 103 ? -0.126 -3.384 0.423 1.00 92.00 103 TYR A CA 1
ATOM 782 C C . TYR A 1 103 ? -0.148 -2.798 1.806 1.00 92.00 103 TYR A C 1
ATOM 784 O O . TYR A 1 103 ? 0.185 -3.452 2.793 1.00 92.00 103 TYR A O 1
ATOM 792 N N . VAL A 1 104 ? -0.641 -1.578 1.854 1.00 92.75 104 VAL A N 1
ATOM 793 C CA . VAL A 1 104 ? -0.783 -0.813 3.073 1.00 92.75 104 VAL A CA 1
ATOM 794 C C . VAL A 1 104 ? -2.258 -0.576 3.354 1.00 92.75 104 VAL A C 1
ATOM 796 O O . VAL A 1 104 ? -3.094 -0.557 2.442 1.00 92.75 104 VAL A O 1
ATOM 799 N N . VAL A 1 105 ? -2.590 -0.426 4.632 1.00 94.19 105 VAL A N 1
ATOM 800 C CA . VAL A 1 105 ? -3.933 -0.016 5.043 1.00 94.19 105 VAL A CA 1
ATOM 801 C C . VAL A 1 105 ? -4.137 1.407 4.550 1.00 94.19 105 VAL A C 1
ATOM 803 O O . VAL A 1 105 ? -3.360 2.284 4.868 1.00 94.19 105 VAL A O 1
ATOM 806 N N . SER A 1 106 ? -5.167 1.645 3.755 1.00 93.81 106 SER A N 1
ATOM 807 C CA . SER A 1 106 ? -5.513 2.983 3.259 1.00 93.81 106 SER A CA 1
ATOM 808 C C . SER A 1 106 ? -6.627 3.629 4.076 1.00 93.81 106 SER A C 1
ATOM 810 O O . SER A 1 106 ? -6.701 4.852 4.183 1.00 93.81 106 SER A O 1
ATOM 812 N N . GLN A 1 107 ? -7.488 2.802 4.670 1.00 94.88 107 GLN A N 1
ATOM 813 C CA . GLN A 1 107 ? -8.611 3.249 5.472 1.00 94.88 107 GLN A CA 1
ATOM 814 C C . GLN A 1 107 ? -9.030 2.160 6.456 1.00 94.88 107 GLN A C 1
ATOM 816 O O . GLN A 1 107 ? -9.056 0.978 6.106 1.00 94.88 107 GLN A O 1
ATOM 821 N N . VAL A 1 108 ? -9.428 2.584 7.649 1.00 94.44 108 VAL A N 1
ATOM 822 C CA . VAL A 1 108 ? -10.176 1.773 8.610 1.00 94.44 108 VAL A CA 1
ATOM 823 C C . VAL A 1 108 ? -11.490 2.488 8.897 1.00 94.44 108 VAL A C 1
ATOM 825 O O . VAL A 1 108 ? -11.481 3.679 9.196 1.00 94.44 108 VAL A O 1
ATOM 828 N N . GLN A 1 109 ? -12.613 1.787 8.780 1.00 94.25 109 GLN A N 1
ATOM 829 C CA . GLN A 1 109 ? -13.925 2.269 9.204 1.00 94.25 109 GLN A CA 1
ATOM 830 C C . GLN A 1 109 ? -14.391 1.455 10.404 1.00 94.25 109 GLN A C 1
ATOM 832 O O . GLN A 1 109 ? -14.323 0.232 10.366 1.00 94.25 109 GLN A O 1
ATOM 837 N N . GLN A 1 110 ? -14.863 2.108 11.455 1.00 91.06 110 GLN A N 1
ATOM 838 C CA . GLN A 1 110 ? -15.329 1.453 12.676 1.00 91.06 110 GLN A CA 1
ATOM 839 C C . GLN A 1 110 ? -16.715 1.953 13.054 1.00 91.06 110 GLN A C 1
ATOM 841 O O . GLN A 1 110 ? -17.021 3.130 12.857 1.00 91.06 110 GLN A O 1
ATOM 846 N N . SER A 1 111 ? -17.540 1.066 13.612 1.00 85.19 111 SER A N 1
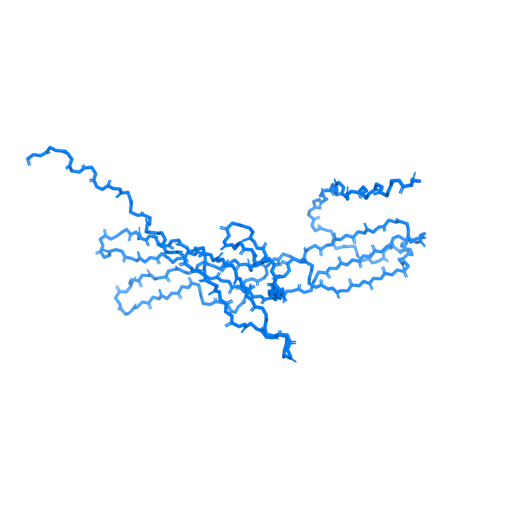ATOM 847 C CA . SER A 1 111 ? -18.785 1.450 14.284 1.00 85.19 111 SER A CA 1
ATOM 848 C C . SER A 1 111 ? -18.500 2.526 15.329 1.00 85.19 111 SER A C 1
ATOM 850 O O . SER A 1 111 ? -17.582 2.390 16.135 1.00 85.19 111 SER A O 1
ATOM 852 N N . ASN A 1 112 ? -19.299 3.590 15.329 1.00 80.50 112 ASN A N 1
ATOM 853 C CA . ASN A 1 112 ? -19.252 4.615 16.369 1.00 80.50 112 ASN A CA 1
ATOM 854 C C . ASN A 1 112 ? -20.163 4.288 17.570 1.00 80.50 112 ASN A C 1
ATOM 856 O O . ASN A 1 112 ? -20.349 5.146 18.429 1.00 80.50 112 ASN A O 1
ATOM 860 N N . GLY A 1 113 ? -20.775 3.096 17.601 1.00 74.25 113 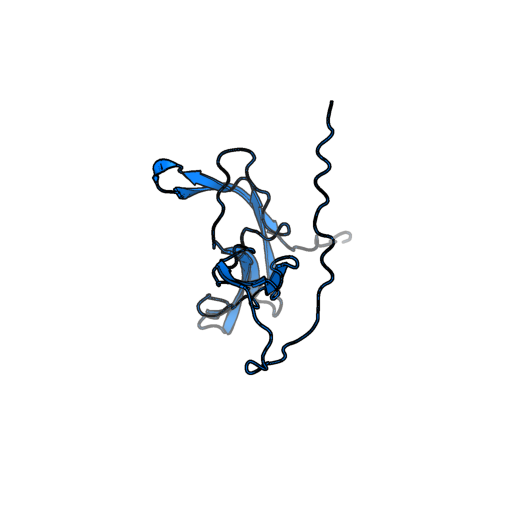GLY A N 1
ATOM 861 C CA . GLY A 1 113 ? -21.699 2.666 18.658 1.00 74.25 113 GLY A CA 1
ATOM 862 C C . GLY A 1 113 ? -23.077 3.345 18.638 1.00 74.25 113 GLY A C 1
ATOM 863 O O . GLY A 1 113 ? -23.917 3.025 19.468 1.00 74.25 113 GLY A O 1
ATOM 864 N N . LEU A 1 114 ? -23.332 4.254 17.689 1.00 78.62 114 LEU A N 1
ATOM 865 C CA . LEU A 1 114 ? -24.574 5.029 17.542 1.00 78.62 114 LEU A CA 1
ATOM 866 C C . LEU A 1 114 ? -25.260 4.777 16.185 1.00 78.62 114 LEU A C 1
ATOM 868 O O . LEU A 1 114 ? -26.045 5.596 15.716 1.00 78.62 114 LEU A O 1
ATOM 872 N N . GLY A 1 115 ? -24.912 3.676 15.509 1.00 72.50 115 GLY A N 1
ATOM 873 C CA . GLY A 1 115 ? -25.422 3.333 14.175 1.00 72.50 115 GLY A CA 1
ATOM 874 C C . GLY A 1 115 ? -24.695 4.008 13.002 1.00 72.50 115 GLY A C 1
ATOM 875 O O . GLY A 1 115 ? -25.119 3.857 11.860 1.00 72.50 115 GLY A O 1
ATOM 876 N N . GLY A 1 116 ? -23.597 4.731 13.250 1.00 79.38 116 GLY A N 1
ATOM 877 C CA . GLY A 1 116 ? -22.752 5.351 12.223 1.00 79.38 116 GLY A CA 1
ATOM 878 C C . GLY A 1 116 ? -21.354 4.731 12.118 1.00 79.38 116 GLY A C 1
ATOM 879 O O . GLY A 1 116 ? -20.937 3.926 12.951 1.00 79.38 116 GLY A O 1
ATOM 880 N N . LEU A 1 117 ? -20.603 5.144 11.093 1.00 81.12 117 LEU A N 1
ATOM 881 C CA . LEU A 1 117 ? -19.213 4.734 10.876 1.00 81.12 117 LEU A CA 1
ATOM 882 C C . LEU A 1 117 ? -18.264 5.924 11.032 1.00 81.12 117 LEU A C 1
ATOM 884 O O . LEU A 1 117 ? -18.505 7.009 10.504 1.00 81.12 117 LEU A O 1
ATOM 888 N N . PHE A 1 118 ? -17.157 5.701 11.731 1.00 87.75 118 PHE A N 1
ATOM 889 C CA . PHE A 1 118 ? -16.018 6.605 11.790 1.00 87.75 118 PHE A CA 1
ATOM 890 C C . PHE A 1 118 ? -14.900 6.084 10.885 1.00 87.75 118 PHE A C 1
ATOM 892 O O . PHE A 1 118 ? -14.573 4.901 10.943 1.00 87.75 118 PHE A O 1
ATOM 899 N N . ALA A 1 119 ? -14.307 6.952 10.061 1.00 90.56 119 ALA A N 1
ATOM 900 C CA . ALA A 1 119 ? -13.231 6.587 9.144 1.00 90.56 119 ALA A CA 1
ATOM 901 C C . ALA A 1 119 ? -11.888 7.203 9.558 1.00 90.56 119 ALA A C 1
ATOM 903 O O . ALA A 1 119 ? -11.776 8.419 9.708 1.00 90.56 119 ALA A O 1
ATOM 904 N N . THR A 1 120 ? -10.850 6.375 9.627 1.00 91.94 120 THR A N 1
ATOM 905 C CA . THR A 1 120 ? -9.445 6.795 9.690 1.00 91.94 120 THR A CA 1
ATOM 906 C C . THR A 1 120 ? -8.799 6.534 8.341 1.00 91.94 120 THR A C 1
ATOM 908 O O . THR A 1 120 ? -8.831 5.405 7.852 1.00 91.94 120 THR A O 1
ATOM 911 N N . LEU A 1 121 ? -8.204 7.561 7.740 1.00 93.00 121 LEU A N 1
ATOM 912 C CA . LEU A 1 121 ? -7.453 7.465 6.490 1.00 93.00 121 LEU A CA 1
ATOM 913 C C . LEU A 1 121 ? -5.956 7.428 6.780 1.00 93.00 121 LEU A C 1
ATOM 915 O O . LEU A 1 121 ? -5.464 8.175 7.626 1.00 93.00 121 LEU A O 1
ATOM 919 N N . TYR A 1 122 ? -5.234 6.592 6.043 1.00 94.06 122 TYR A N 1
ATOM 920 C CA . TYR A 1 122 ? -3.805 6.375 6.230 1.00 94.06 122 TYR A CA 1
ATOM 921 C C . TYR A 1 122 ? -3.032 6.748 4.968 1.00 94.06 122 TYR A C 1
ATOM 923 O O . TYR A 1 122 ? -3.389 6.352 3.857 1.00 94.06 122 TYR A O 1
ATOM 931 N N . THR A 1 123 ? -1.939 7.485 5.155 1.00 95.00 123 THR A N 1
ATOM 932 C CA . THR A 1 123 ? -0.941 7.740 4.109 1.00 95.00 123 THR A CA 1
ATOM 933 C C . THR A 1 123 ? 0.462 7.484 4.643 1.00 95.00 123 THR A C 1
ATOM 935 O O . THR A 1 123 ? 0.718 7.599 5.840 1.00 95.00 123 THR A O 1
ATOM 938 N N . TYR A 1 124 ? 1.379 7.128 3.755 1.00 95.19 124 TYR A N 1
ATOM 939 C CA . TYR A 1 124 ? 2.720 6.658 4.073 1.00 95.19 124 TYR A CA 1
ATOM 940 C C . TYR A 1 124 ? 3.748 7.413 3.244 1.00 95.19 124 TYR A C 1
ATOM 942 O O . TYR A 1 124 ? 3.494 7.787 2.102 1.00 95.19 124 TYR A O 1
ATOM 950 N N . GLN A 1 125 ? 4.940 7.616 3.790 1.00 95.50 125 GLN A N 1
ATOM 951 C CA . GLN A 1 125 ? 6.021 8.284 3.077 1.00 95.50 125 GLN A CA 1
ATOM 952 C C . GLN A 1 125 ? 7.360 7.612 3.349 1.00 95.50 125 GLN A C 1
ATOM 954 O O . GLN A 1 125 ? 7.642 7.162 4.462 1.00 95.50 125 GLN A O 1
ATOM 959 N N . GLY A 1 126 ? 8.209 7.592 2.325 1.00 94.62 126 GLY A N 1
ATOM 960 C CA . GLY A 1 126 ? 9.608 7.206 2.451 1.00 94.62 126 GLY A CA 1
ATOM 961 C C . GLY A 1 126 ? 9.799 5.737 2.815 1.00 94.62 126 GLY A C 1
ATOM 962 O O . GLY A 1 126 ? 10.499 5.439 3.779 1.00 94.62 126 GLY A O 1
ATOM 963 N N . ALA A 1 127 ? 9.168 4.823 2.070 1.00 94.94 127 ALA A N 1
ATOM 964 C CA . ALA A 1 127 ? 9.441 3.397 2.243 1.00 94.94 127 ALA A CA 1
ATOM 965 C C . ALA A 1 127 ? 10.858 3.081 1.763 1.00 94.94 127 ALA A C 1
ATOM 967 O O . ALA A 1 127 ? 11.181 3.304 0.591 1.00 94.94 127 ALA A O 1
ATOM 968 N N . THR A 1 128 ? 11.688 2.570 2.666 1.00 94.69 128 THR A N 1
ATOM 969 C CA . THR A 1 128 ? 13.109 2.329 2.407 1.00 94.69 128 THR A CA 1
ATOM 970 C C . THR A 1 128 ? 13.383 0.834 2.326 1.00 94.69 128 THR A C 1
ATOM 972 O O . THR A 1 128 ? 12.853 0.056 3.119 1.00 94.69 128 THR A O 1
ATOM 975 N N . ARG A 1 129 ? 14.217 0.425 1.370 1.00 94.44 129 ARG A N 1
ATOM 976 C CA . ARG A 1 129 ? 14.731 -0.937 1.247 1.00 94.44 129 ARG A CA 1
ATOM 977 C C . ARG A 1 129 ? 16.042 -1.091 2.001 1.00 94.44 129 ARG A C 1
ATOM 979 O O . ARG A 1 129 ? 16.944 -0.259 1.874 1.00 94.44 129 ARG A O 1
ATOM 986 N N . PHE A 1 130 ? 16.182 -2.203 2.699 1.00 91.94 130 PHE A N 1
ATOM 987 C CA . PHE A 1 130 ? 17.465 -2.680 3.176 1.00 91.94 130 PHE A CA 1
ATOM 988 C C . PHE A 1 130 ? 18.166 -3.420 2.031 1.00 91.94 130 PHE A C 1
ATOM 990 O O . PHE A 1 130 ? 17.789 -4.531 1.664 1.00 91.94 130 PHE A O 1
ATOM 997 N N . LYS A 1 131 ? 19.161 -2.767 1.417 1.00 86.94 131 LYS A N 1
ATOM 998 C CA . LYS A 1 131 ? 19.850 -3.254 0.206 1.00 86.94 131 LYS A CA 1
ATOM 999 C C . LYS A 1 131 ? 20.390 -4.690 0.307 1.00 86.94 131 LYS A C 1
ATOM 1001 O O . LYS A 1 131 ? 20.174 -5.417 -0.656 1.00 86.94 131 LYS A O 1
ATOM 1006 N N . PRO A 1 132 ? 21.045 -5.118 1.405 1.00 90.00 132 PRO A N 1
ATOM 1007 C CA . PRO A 1 132 ? 21.649 -6.452 1.462 1.00 90.00 132 PRO A CA 1
ATOM 1008 C C . PRO A 1 132 ? 20.647 -7.603 1.332 1.00 90.00 132 PRO A C 1
ATOM 1010 O O . PRO A 1 132 ? 20.978 -8.625 0.749 1.00 90.00 132 PRO A O 1
ATOM 1013 N N . LEU A 1 133 ? 19.421 -7.429 1.838 1.00 85.94 133 LEU A N 1
ATOM 1014 C CA . LEU A 1 133 ? 18.384 -8.472 1.819 1.00 85.94 133 LEU A CA 1
ATOM 1015 C C . LEU A 1 133 ? 17.208 -8.134 0.894 1.00 85.94 133 LEU A C 1
ATOM 1017 O O . LEU A 1 133 ? 16.222 -8.862 0.866 1.00 85.94 133 LEU A O 1
ATOM 1021 N N . ASN A 1 134 ? 17.276 -7.004 0.177 1.00 84.25 134 ASN A N 1
ATOM 1022 C CA . ASN A 1 134 ? 16.160 -6.425 -0.582 1.00 84.25 134 ASN A CA 1
ATOM 1023 C C . ASN A 1 134 ? 14.830 -6.393 0.198 1.00 84.25 134 ASN A C 1
ATOM 1025 O O . ASN A 1 134 ? 13.750 -6.482 -0.383 1.00 84.25 134 ASN A O 1
ATOM 1029 N N . SER A 1 135 ? 14.903 -6.237 1.520 1.00 89.62 135 SER A N 1
ATOM 1030 C CA . SER A 1 135 ? 13.742 -6.255 2.403 1.00 89.62 135 SER A CA 1
ATOM 1031 C C . SER A 1 135 ? 13.236 -4.844 2.696 1.00 89.62 135 SER A C 1
ATOM 1033 O O . SER A 1 135 ? 13.930 -3.846 2.477 1.00 89.62 135 SER A O 1
ATOM 1035 N N . LEU A 1 136 ? 12.003 -4.745 3.188 1.00 93.38 136 LEU A N 1
ATOM 1036 C CA . LEU A 1 136 ? 11.455 -3.490 3.687 1.00 93.38 136 LEU A CA 1
ATOM 1037 C C . LEU A 1 136 ? 12.116 -3.143 5.028 1.00 93.38 136 LEU A C 1
ATOM 1039 O O . LEU A 1 136 ? 11.986 -3.894 5.988 1.00 93.38 136 LEU A O 1
ATOM 1043 N N . LEU A 1 137 ? 12.769 -1.983 5.105 1.00 94.00 137 LEU A N 1
ATOM 1044 C CA . LEU A 1 137 ? 13.265 -1.432 6.370 1.00 94.00 137 LEU A CA 1
ATOM 1045 C C . LEU A 1 137 ? 12.145 -0.724 7.147 1.00 94.00 137 LEU A C 1
ATOM 1047 O O . LEU A 1 137 ? 12.136 -0.710 8.371 1.00 94.00 137 LEU A O 1
ATOM 1051 N N . GLY A 1 138 ? 11.196 -0.134 6.420 1.00 92.38 138 GLY A N 1
ATOM 1052 C CA . GLY A 1 138 ? 10.031 0.540 6.979 1.00 92.38 138 GLY A CA 1
ATOM 1053 C C . GLY A 1 138 ? 9.711 1.839 6.252 1.00 92.38 138 GLY A C 1
ATOM 1054 O O . GLY A 1 138 ? 10.287 2.150 5.204 1.00 92.38 138 GLY A O 1
ATOM 1055 N N . PHE A 1 139 ? 8.779 2.596 6.824 1.00 94.81 139 PHE A N 1
ATOM 1056 C CA . PHE A 1 139 ? 8.367 3.911 6.340 1.00 94.81 139 PHE A CA 1
ATOM 1057 C C . PHE A 1 139 ? 8.962 5.004 7.222 1.00 94.81 139 PHE A C 1
ATOM 1059 O O . PHE A 1 139 ? 8.916 4.906 8.445 1.00 94.81 139 PHE A O 1
ATOM 1066 N N . LYS A 1 140 ? 9.451 6.083 6.606 1.00 93.94 140 LYS A N 1
ATOM 1067 C CA . LYS A 1 140 ? 9.914 7.274 7.333 1.00 93.94 140 LYS A CA 1
ATOM 1068 C C . LYS A 1 140 ? 8.777 7.962 8.095 1.00 93.94 140 LYS A C 1
ATOM 1070 O O . LYS A 1 140 ? 9.000 8.524 9.161 1.00 93.94 140 LYS A O 1
ATOM 1075 N N . LYS A 1 141 ? 7.571 7.967 7.522 1.00 89.94 141 LYS A N 1
ATOM 1076 C CA . LYS A 1 141 ? 6.387 8.607 8.105 1.00 89.94 141 LYS A CA 1
ATOM 1077 C C . LYS A 1 141 ? 5.133 7.835 7.722 1.00 89.94 141 LYS A C 1
ATOM 1079 O O . LYS A 1 141 ? 5.009 7.384 6.584 1.00 89.94 141 LYS A O 1
ATOM 1084 N N . HIS A 1 142 ? 4.185 7.752 8.645 1.00 84.31 142 HIS A N 1
ATOM 1085 C CA . HIS A 1 142 ? 2.792 7.457 8.336 1.00 84.31 142 HIS A CA 1
ATOM 1086 C C . HIS A 1 142 ? 1.911 8.527 8.990 1.00 84.31 142 HIS A C 1
ATOM 1088 O O . HIS A 1 142 ? 2.247 9.045 10.053 1.00 84.31 142 HIS A O 1
ATOM 1094 N N . VAL A 1 143 ? 0.837 8.922 8.314 1.00 83.56 143 VAL A N 1
ATOM 1095 C CA . VAL A 1 143 ? -0.119 9.934 8.777 1.00 83.56 143 VAL A CA 1
ATOM 1096 C C . VAL A 1 143 ? -1.482 9.283 8.889 1.00 83.56 143 VAL A C 1
ATOM 1098 O O . VAL A 1 143 ? -1.940 8.647 7.940 1.00 83.56 143 VAL A O 1
ATOM 1101 N N . CYS A 1 144 ? -2.121 9.499 10.034 1.00 82.81 144 CYS A N 1
ATOM 1102 C CA . CYS A 1 144 ? -3.472 9.051 10.327 1.00 82.81 144 CYS A CA 1
ATOM 1103 C C . CYS A 1 144 ? -4.385 10.277 10.347 1.00 82.81 144 CYS A C 1
ATOM 1105 O O . CYS A 1 144 ? -4.345 11.066 11.289 1.00 82.81 144 CYS A O 1
ATOM 1107 N N . ASN A 1 145 ? -5.197 10.446 9.308 1.00 77.69 145 ASN A N 1
ATOM 1108 C CA . ASN A 1 145 ? -6.181 11.519 9.245 1.00 77.69 145 ASN A CA 1
ATOM 1109 C C . ASN A 1 145 ? -7.527 10.985 9.727 1.00 77.69 145 ASN A C 1
ATOM 1111 O O . ASN A 1 145 ? -8.100 10.069 9.133 1.00 77.69 145 ASN A O 1
ATOM 1115 N N . LEU A 1 146 ? -8.034 11.567 10.809 1.00 70.81 146 LEU A N 1
ATOM 1116 C CA . LEU A 1 146 ? -9.369 11.277 11.311 1.00 70.81 146 LEU A CA 1
ATOM 1117 C C . LEU A 1 146 ? -10.387 11.951 10.382 1.00 70.81 146 LEU A C 1
ATOM 1119 O O . LEU A 1 146 ? -10.368 13.169 10.221 1.00 70.81 146 LEU A O 1
ATOM 1123 N N . GLY A 1 147 ? -11.311 11.185 9.807 1.00 59.94 147 GLY A N 1
ATOM 1124 C CA . GLY A 1 147 ? -12.435 11.689 9.010 1.00 59.94 147 GLY A CA 1
ATOM 1125 C C . GLY A 1 147 ? -13.529 12.343 9.858 1.00 59.94 147 GLY A C 1
ATOM 1126 O O . GLY A 1 147 ? -14.714 12.180 9.572 1.00 59.94 147 GLY A O 1
ATOM 1127 N N . ARG A 1 148 ? -13.162 13.043 10.939 1.00 50.44 148 ARG A N 1
ATOM 1128 C CA . ARG A 1 148 ? -14.112 13.793 11.761 1.00 50.44 148 ARG A CA 1
ATOM 1129 C C . ARG A 1 148 ? -14.489 15.046 10.971 1.00 50.44 148 ARG A C 1
ATOM 1131 O O . ARG A 1 148 ? -13.636 15.901 10.750 1.00 50.44 148 ARG A O 1
ATOM 1138 N N . LYS A 1 149 ? -15.760 15.193 10.573 1.00 43.44 149 LYS A N 1
ATOM 1139 C CA . LYS A 1 149 ? -16.280 16.552 10.363 1.00 43.44 149 LYS A CA 1
ATOM 1140 C C . LYS A 1 149 ? -16.045 17.300 11.683 1.00 43.44 149 LYS A C 1
ATOM 1142 O O . LYS A 1 149 ? -16.379 16.730 12.727 1.00 43.44 149 LYS A O 1
ATOM 1147 N N . PRO A 1 150 ? -15.445 18.504 11.688 1.00 39.38 150 PRO A N 1
ATOM 1148 C CA . PRO A 1 150 ? -15.475 19.325 12.886 1.00 39.38 150 PRO A CA 1
ATOM 1149 C C . PRO A 1 150 ? -16.944 19.475 13.278 1.00 39.38 150 PRO A C 1
ATOM 1151 O O . PRO A 1 150 ? -17.793 19.798 12.445 1.00 39.38 150 PRO A O 1
ATOM 1154 N N . ASN A 1 151 ? -17.266 19.143 14.525 1.00 42.84 151 ASN A N 1
ATOM 1155 C CA . ASN A 1 151 ? -18.579 19.449 15.056 1.00 42.84 151 ASN A CA 1
ATOM 1156 C C . ASN A 1 151 ? -18.667 20.976 15.059 1.00 42.84 151 ASN A C 1
ATOM 1158 O O . ASN A 1 151 ? -18.027 21.612 15.893 1.00 42.84 151 ASN A O 1
ATOM 1162 N N . ASN A 1 152 ? -19.439 21.562 14.145 1.00 44.41 152 ASN A N 1
ATOM 1163 C CA . ASN A 1 152 ? -19.894 22.938 14.2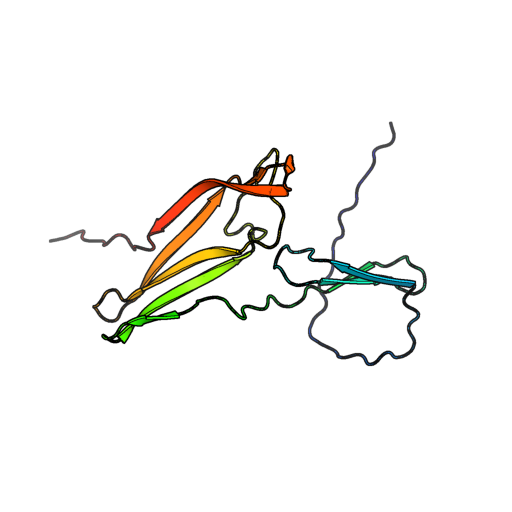91 1.00 44.41 152 ASN A CA 1
ATOM 1164 C C . ASN A 1 152 ? -20.851 22.973 15.490 1.00 44.41 152 ASN A C 1
ATOM 1166 O O . ASN A 1 152 ? -22.065 22.951 15.330 1.00 44.41 152 ASN A O 1
ATOM 1170 N N . ARG A 1 153 ? -20.301 22.978 16.705 1.00 47.94 153 ARG A N 1
ATOM 1171 C CA . ARG A 1 153 ? -20.960 23.582 17.861 1.00 47.94 153 ARG A CA 1
ATOM 1172 C C . ARG A 1 153 ? -20.458 25.015 17.954 1.00 47.94 153 ARG A C 1
ATOM 1174 O O . ARG A 1 153 ? -19.668 25.353 18.825 1.00 47.94 153 ARG A O 1
ATOM 1181 N N . ALA A 1 154 ? -20.878 25.812 16.979 1.00 50.56 154 ALA A N 1
ATOM 1182 C CA . ALA A 1 154 ? -21.140 27.211 17.237 1.00 50.56 154 ALA A CA 1
ATOM 1183 C C . ALA A 1 154 ? -22.608 27.279 17.682 1.00 50.56 154 ALA A C 1
ATOM 1185 O O . ALA A 1 154 ? -23.467 26.706 17.012 1.00 50.56 154 ALA A O 1
ATOM 1186 N N . ASP A 1 155 ? -22.832 27.954 18.805 1.00 51.66 155 ASP A N 1
ATOM 1187 C CA . ASP A 1 155 ? -24.122 28.382 19.360 1.00 51.66 155 ASP A CA 1
ATOM 1188 C C . ASP A 1 155 ? -24.911 27.384 20.241 1.00 51.66 155 ASP A C 1
ATOM 1190 O O . ASP A 1 155 ? -25.716 26.568 19.775 1.00 51.66 155 ASP A O 1
ATOM 1194 N N . ARG A 1 156 ? -24.645 27.445 21.554 1.00 43.88 156 ARG A N 1
ATOM 1195 C CA . ARG A 1 156 ? -25.622 27.811 22.600 1.00 43.88 156 ARG A CA 1
ATOM 1196 C C . ARG A 1 156 ? -24.946 27.932 23.964 1.00 43.88 156 ARG A C 1
ATOM 1198 O O . ARG A 1 156 ? -24.123 27.043 24.280 1.00 43.88 156 ARG A O 1
#

Secondary structure (DSSP, 8-state):
-----------PPPPS-------S---S-EEEE-SSSSSS-EEEEE-TTS--EEEEPPP---TT---EEE-TT--EEEEEEEETT-TTTEE--SSSB--SS-EEEEEEEEE-SSS-EEEEEEEEEEEEEEGGGTEEEEEEEEEEEE----------

pLDDT: mean 75.1, std 20.39, range [30.45, 95.69]

Sequence (156 aa):
DQANSTARCTGTALQNFVEASAATLAYKMARGMDFNADGEPDGTYTDAAGLTWRYYFKKANNRNRLRKITDGLGNQTLITYKPISAATVHTPATTNKFVGPLYVVSQVQQSNGLGGLFATLYTYQGATRFKPLNSLLGFKKHVCNLGRKPNNRADR